Protein AF-A0A357IE12-F1 (afdb_monomer_lite)

Structure (mmCIF, N/CA/C/O backbone):
data_AF-A0A357IE12-F1
#
_entry.id   AF-A0A357IE12-F1
#
loop_
_atom_site.group_PDB
_atom_site.id
_atom_site.type_symbol
_atom_site.label_atom_id
_atom_site.label_alt_id
_atom_site.label_comp_id
_atom_site.label_asym_id
_atom_site.label_entity_id
_atom_site.label_seq_id
_atom_site.pdbx_PDB_ins_code
_atom_site.Cartn_x
_atom_site.Cartn_y
_atom_site.Cartn_z
_atom_site.occupancy
_atom_site.B_iso_or_equiv
_atom_site.auth_seq_id
_atom_site.auth_comp_id
_atom_site.auth_asym_id
_atom_site.auth_atom_id
_atom_site.pdbx_PDB_model_num
ATOM 1 N N . MET A 1 1 ? -14.112 -7.631 -5.259 1.00 63.22 1 MET A N 1
ATOM 2 C CA . MET A 1 1 ? -12.804 -8.270 -5.012 1.00 63.22 1 MET A CA 1
ATOM 3 C C . MET A 1 1 ? -12.162 -7.806 -3.709 1.00 63.22 1 MET A C 1
ATOM 5 O O . MET A 1 1 ? -11.964 -8.661 -2.871 1.00 63.22 1 MET A O 1
ATOM 9 N N . LEU A 1 2 ? -11.923 -6.504 -3.462 1.00 77.06 2 LEU A N 1
ATOM 10 C CA . LEU A 1 2 ? -11.466 -6.030 -2.131 1.00 77.06 2 LEU A CA 1
ATOM 11 C C . LEU A 1 2 ? -12.580 -5.855 -1.082 1.00 77.06 2 LEU A C 1
ATOM 13 O O . LEU A 1 2 ? -12.269 -5.766 0.093 1.00 77.06 2 LEU A O 1
ATOM 17 N N . ILE A 1 3 ? -13.851 -5.813 -1.494 1.00 80.69 3 ILE A N 1
ATOM 18 C CA . ILE A 1 3 ? -15.018 -5.586 -0.611 1.00 80.69 3 ILE A CA 1
ATOM 19 C C . ILE A 1 3 ? -15.852 -6.850 -0.345 1.00 80.69 3 ILE A C 1
ATOM 21 O O . ILE A 1 3 ? -16.895 -6.782 0.292 1.00 80.69 3 ILE A O 1
ATOM 25 N N . ASP A 1 4 ? -15.427 -7.998 -0.873 1.00 88.38 4 ASP A N 1
ATOM 26 C CA . ASP A 1 4 ? -16.117 -9.280 -0.693 1.00 88.38 4 ASP A CA 1
ATOM 27 C C . ASP A 1 4 ? -15.800 -9.857 0.694 1.00 88.38 4 ASP A C 1
ATOM 29 O O . ASP A 1 4 ? -14.699 -10.351 0.911 1.00 88.38 4 ASP A O 1
ATOM 33 N N . ARG A 1 5 ? -16.677 -9.675 1.680 1.00 89.50 5 ARG A N 1
ATOM 34 C CA . ARG A 1 5 ? -16.366 -9.977 3.092 1.00 89.50 5 ARG A CA 1
ATOM 35 C C . ARG A 1 5 ? -16.441 -11.460 3.448 1.00 89.50 5 ARG A C 1
ATOM 37 O O . ARG A 1 5 ? -16.054 -11.815 4.558 1.00 89.50 5 ARG A O 1
ATOM 44 N N . ASP A 1 6 ? -16.849 -12.309 2.509 1.00 90.81 6 ASP A N 1
ATOM 45 C CA . ASP A 1 6 ? -16.828 -13.764 2.685 1.00 90.81 6 ASP A CA 1
ATOM 46 C C . ASP A 1 6 ? -15.394 -14.322 2.615 1.00 90.81 6 ASP A C 1
ATOM 48 O O . ASP A 1 6 ? -15.121 -15.447 3.035 1.00 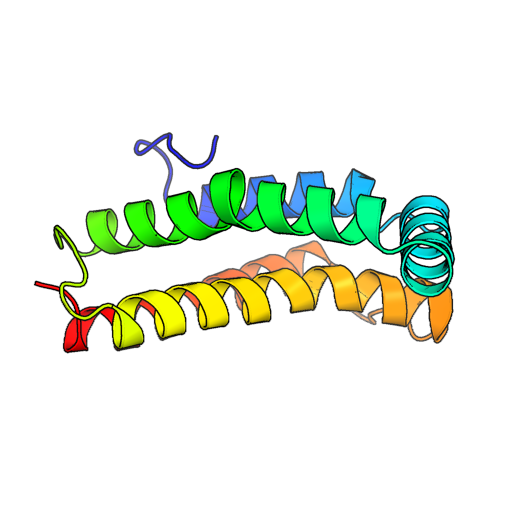90.81 6 ASP A O 1
ATOM 52 N N . VAL A 1 7 ? -14.451 -13.508 2.130 1.00 91.81 7 VAL A N 1
ATOM 53 C CA . VAL A 1 7 ? -13.022 -13.810 2.051 1.00 91.81 7 VAL A CA 1
ATOM 54 C C . VAL A 1 7 ? -12.245 -12.847 2.951 1.00 91.81 7 VAL A C 1
ATOM 56 O O . VAL A 1 7 ? -12.492 -11.640 2.958 1.00 91.81 7 VAL A O 1
ATOM 59 N N . SER A 1 8 ? -11.258 -13.361 3.692 1.00 92.88 8 SER A N 1
ATOM 60 C CA . SER A 1 8 ? -10.425 -12.529 4.574 1.00 92.88 8 SER A CA 1
ATOM 61 C C . SER A 1 8 ? -9.740 -11.393 3.809 1.00 92.88 8 SER A C 1
ATOM 63 O O . SER A 1 8 ? -9.371 -11.545 2.637 1.00 92.88 8 SER A O 1
ATOM 65 N N . LEU A 1 9 ? -9.522 -10.239 4.455 1.00 94.31 9 LEU A N 1
ATOM 66 C CA . LEU A 1 9 ? -8.830 -9.124 3.801 1.00 94.31 9 LEU A CA 1
ATOM 67 C C . LEU A 1 9 ? -7.437 -9.526 3.301 1.00 94.31 9 LEU A C 1
ATOM 69 O O . LEU A 1 9 ? -7.040 -9.122 2.209 1.00 94.31 9 LEU A O 1
ATOM 73 N N . GLN 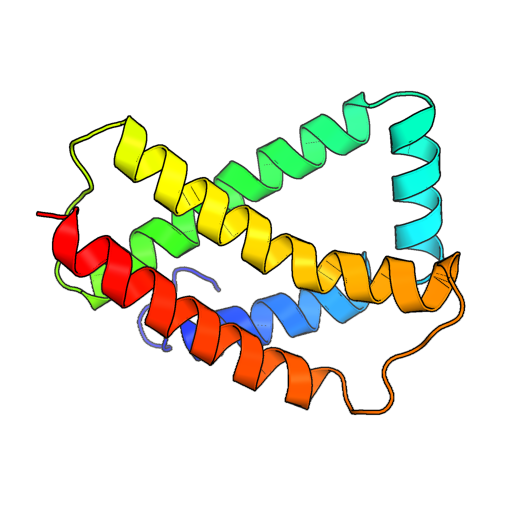A 1 10 ? -6.727 -10.376 4.047 1.00 94.62 10 GLN A N 1
ATOM 74 C CA . GLN A 1 10 ? -5.434 -10.906 3.619 1.00 94.62 10 GLN A CA 1
ATOM 75 C C . GLN A 1 10 ? -5.521 -11.640 2.273 1.00 94.62 10 GLN A C 1
ATOM 77 O O . GLN A 1 10 ? -4.779 -11.297 1.356 1.00 94.62 10 GLN A O 1
ATOM 82 N N . ALA A 1 11 ? -6.431 -12.605 2.120 1.00 94.12 11 ALA A N 1
ATOM 83 C CA . ALA A 1 11 ? -6.544 -13.377 0.880 1.00 94.12 11 ALA A CA 1
ATOM 84 C C . ALA A 1 11 ? -6.988 -12.503 -0.309 1.00 94.12 11 ALA A C 1
ATOM 86 O O . ALA A 1 11 ? -6.501 -12.658 -1.435 1.00 94.12 11 ALA A O 1
ATOM 87 N N . ARG A 1 12 ? -7.854 -11.512 -0.058 1.00 95.50 12 ARG A N 1
ATOM 88 C CA . ARG A 1 12 ? -8.238 -10.512 -1.068 1.00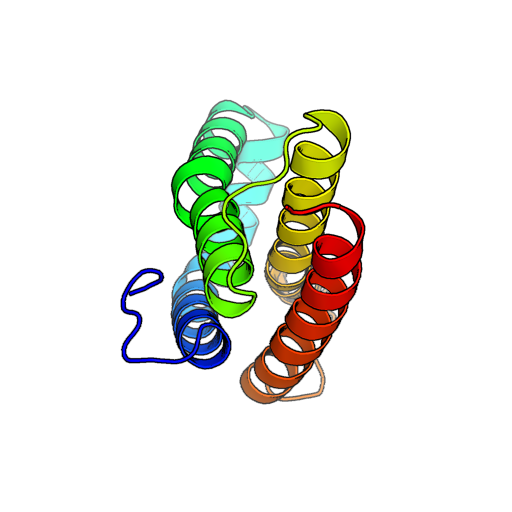 95.50 12 ARG A CA 1
ATOM 89 C C . ARG A 1 12 ? -7.047 -9.668 -1.520 1.00 95.50 12 ARG A C 1
ATOM 91 O O . ARG A 1 12 ? -6.891 -9.428 -2.717 1.00 95.50 12 ARG A O 1
ATOM 98 N N . LEU A 1 13 ? -6.195 -9.246 -0.585 1.00 95.88 13 LEU A N 1
ATOM 99 C CA . LEU A 1 13 ? -4.969 -8.507 -0.886 1.00 95.88 13 LEU A CA 1
ATOM 100 C C . LEU A 1 13 ? -3.942 -9.358 -1.627 1.00 95.88 13 LEU A C 1
ATOM 102 O O . LEU A 1 13 ? -3.336 -8.863 -2.571 1.00 95.88 13 LEU A O 1
ATOM 106 N N . GLU A 1 14 ? -3.765 -10.623 -1.247 1.00 94.56 14 GLU A N 1
ATOM 107 C CA . GLU A 1 14 ? -2.880 -11.555 -1.956 1.00 94.56 14 GLU A CA 1
ATOM 108 C C . GLU A 1 14 ? -3.298 -11.690 -3.423 1.00 94.56 14 GLU A C 1
ATOM 110 O O . GLU A 1 14 ? -2.458 -11.578 -4.316 1.00 94.56 14 GLU A O 1
ATOM 115 N N . THR A 1 15 ? -4.602 -11.822 -3.679 1.00 93.62 15 THR A N 1
ATOM 116 C CA . THR A 1 15 ? -5.121 -11.903 -5.050 1.00 93.62 15 THR A CA 1
ATOM 117 C C . THR A 1 15 ? -4.930 -10.587 -5.805 1.00 93.62 15 THR A C 1
ATOM 119 O O . THR A 1 15 ? -4.392 -10.580 -6.910 1.00 93.62 15 THR A O 1
ATOM 122 N N . TYR A 1 16 ? -5.273 -9.453 -5.182 1.00 94.38 16 TYR A N 1
ATOM 123 C CA . TYR A 1 16 ? -5.040 -8.131 -5.768 1.00 94.38 16 TYR A CA 1
ATOM 124 C C . TYR A 1 16 ? -3.565 -7.909 -6.136 1.00 94.38 16 TYR A C 1
ATOM 126 O O . TYR A 1 16 ? -3.270 -7.420 -7.226 1.00 94.38 16 TYR A O 1
ATOM 134 N N . PHE A 1 17 ? -2.625 -8.266 -5.257 1.00 94.88 17 PHE A N 1
ATOM 135 C CA . PHE A 1 17 ? -1.202 -8.067 -5.523 1.00 94.88 17 PHE A CA 1
ATOM 136 C C . PHE A 1 17 ? -0.633 -9.055 -6.544 1.00 94.88 17 PHE A C 1
ATOM 138 O O . PHE A 1 17 ? 0.304 -8.690 -7.257 1.00 94.88 17 PHE A O 1
ATOM 145 N N . ALA A 1 18 ? -1.199 -10.258 -6.665 1.00 92.88 18 ALA A N 1
ATOM 146 C CA . ALA A 1 18 ? -0.868 -11.174 -7.752 1.00 92.88 18 ALA A CA 1
ATOM 147 C C . ALA A 1 18 ? -1.241 -10.567 -9.116 1.00 92.88 18 ALA A C 1
ATOM 149 O O . ALA A 1 18 ? -0.393 -10.491 -10.009 1.00 92.88 18 ALA A O 1
ATOM 150 N N . ASP A 1 19 ?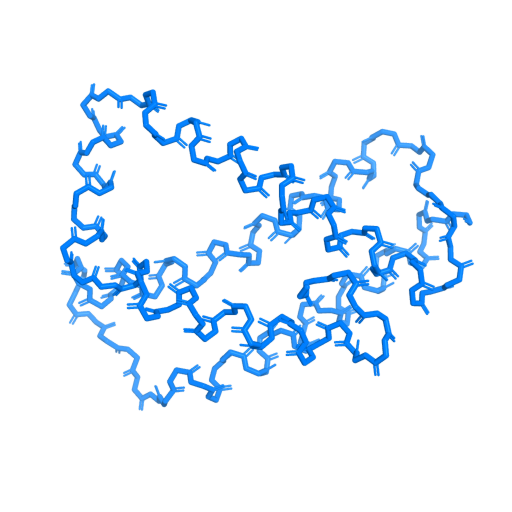 -2.460 -10.036 -9.249 1.00 93.12 19 ASP A N 1
ATOM 151 C CA . ASP A 1 19 ? -2.914 -9.352 -10.467 1.00 93.12 19 ASP A CA 1
ATOM 152 C C . ASP A 1 19 ? -2.090 -8.089 -10.745 1.00 93.12 19 ASP A C 1
ATOM 154 O O . ASP A 1 19 ? -1.611 -7.865 -11.861 1.00 93.12 19 ASP A O 1
ATOM 158 N N . TYR A 1 20 ? -1.850 -7.289 -9.703 1.00 93.06 20 TYR A N 1
ATOM 159 C CA . TYR A 1 20 ? -1.004 -6.101 -9.767 1.00 93.06 20 TYR A CA 1
ATOM 160 C C . TYR A 1 20 ? 0.398 -6.436 -10.280 1.00 93.06 20 TYR A C 1
ATOM 162 O O . TYR A 1 20 ? 0.924 -5.730 -11.138 1.00 93.06 20 TYR A O 1
ATOM 170 N N . ALA A 1 21 ? 1.012 -7.516 -9.795 1.00 91.50 21 ALA A N 1
ATOM 171 C CA . ALA A 1 21 ? 2.342 -7.918 -10.230 1.00 91.50 21 ALA A CA 1
ATOM 172 C C . ALA A 1 21 ? 2.392 -8.346 -11.695 1.00 91.50 21 ALA A C 1
ATOM 174 O O . ALA A 1 21 ? 3.340 -7.993 -12.396 1.00 91.50 21 ALA A O 1
ATOM 175 N N . ASN A 1 22 ? 1.359 -9.041 -12.170 1.00 90.25 22 ASN A N 1
ATOM 176 C CA . ASN A 1 22 ? 1.281 -9.482 -13.558 1.00 90.25 22 ASN A CA 1
ATOM 177 C C . ASN A 1 22 ? 1.169 -8.319 -14.551 1.00 90.25 22 ASN A C 1
ATOM 179 O O . ASN A 1 22 ? 1.613 -8.464 -15.688 1.00 90.25 22 ASN A O 1
ATOM 183 N N . VAL A 1 23 ? 0.639 -7.168 -14.132 1.00 89.81 23 VAL A N 1
ATOM 184 C CA . VAL A 1 23 ? 0.468 -5.991 -14.999 1.00 89.81 23 VAL A CA 1
ATOM 185 C C . VAL A 1 23 ? 1.534 -4.926 -14.738 1.00 89.81 23 VAL A C 1
ATOM 187 O O . VAL A 1 23 ? 2.260 -4.524 -15.644 1.00 89.81 23 VAL A O 1
ATOM 190 N N . VAL A 1 24 ? 1.637 -4.460 -13.494 1.00 89.31 24 VAL A N 1
ATOM 191 C CA . VAL A 1 24 ? 2.378 -3.244 -13.130 1.00 89.31 24 VAL A CA 1
ATOM 192 C C . VAL A 1 24 ? 3.867 -3.507 -12.944 1.00 89.31 24 VAL A C 1
ATOM 194 O O . VAL A 1 24 ? 4.685 -2.636 -13.230 1.00 89.31 24 VAL A O 1
ATOM 197 N N . LEU A 1 25 ? 4.252 -4.708 -12.504 1.00 91.25 25 LEU A N 1
ATOM 198 C CA . LEU A 1 25 ? 5.668 -5.047 -12.310 1.00 91.25 25 LEU A CA 1
ATOM 199 C C . LEU A 1 25 ? 6.351 -5.529 -13.594 1.00 91.25 25 LEU A C 1
ATOM 201 O O . LEU A 1 25 ? 7.503 -5.966 -13.549 1.00 91.25 25 LEU A O 1
ATOM 205 N N . GLN A 1 26 ? 5.684 -5.411 -14.743 1.00 93.00 26 GLN A N 1
ATOM 206 C CA . GLN A 1 26 ? 6.285 -5.680 -16.043 1.00 93.00 26 GLN A CA 1
ATOM 207 C C . GLN A 1 26 ? 7.294 -4.593 -16.420 1.00 93.00 26 GLN A C 1
ATOM 209 O O . GLN A 1 26 ? 7.106 -3.408 -16.137 1.00 93.00 26 GLN A O 1
ATOM 214 N N . LYS A 1 27 ? 8.374 -5.003 -17.093 1.00 91.94 27 LYS A N 1
ATOM 215 C CA . LYS A 1 27 ? 9.495 -4.126 -17.465 1.00 91.94 27 LYS A CA 1
ATOM 216 C C . LYS A 1 27 ? 9.034 -2.860 -18.190 1.00 91.94 27 LYS A C 1
ATOM 218 O O . LYS A 1 27 ? 9.492 -1.768 -17.852 1.00 91.94 27 LYS A O 1
ATOM 223 N N . ASP A 1 28 ? 8.158 -3.015 -19.178 1.00 91.44 28 ASP A N 1
ATOM 224 C CA . ASP A 1 28 ? 7.703 -1.901 -20.012 1.00 91.44 28 ASP A CA 1
ATOM 225 C C . ASP A 1 28 ? 6.806 -0.955 -19.219 1.00 91.44 28 ASP A C 1
ATOM 227 O O . ASP A 1 28 ? 6.993 0.257 -19.289 1.00 91.44 28 ASP A O 1
ATOM 231 N N . TRP A 1 29 ? 5.928 -1.501 -18.372 1.00 92.19 29 TRP A N 1
ATOM 232 C CA . TRP A 1 29 ? 5.062 -0.710 -17.501 1.00 92.19 29 TRP A CA 1
ATOM 233 C C . TRP A 1 29 ? 5.883 0.163 -16.542 1.00 92.19 29 TRP A C 1
ATOM 235 O O . TRP A 1 29 ? 5.696 1.378 -16.504 1.00 92.19 29 TRP A O 1
ATOM 245 N N . ILE A 1 30 ? 6.861 -0.426 -15.838 1.00 93.00 30 ILE A N 1
ATOM 246 C CA . ILE A 1 30 ? 7.757 0.306 -14.925 1.00 93.00 30 ILE A CA 1
ATOM 247 C C . ILE A 1 30 ? 8.509 1.422 -15.654 1.00 93.00 30 ILE A C 1
ATOM 249 O O . ILE A 1 30 ? 8.592 2.543 -15.154 1.00 93.00 30 ILE A O 1
ATOM 253 N N . ARG A 1 31 ? 9.069 1.136 -16.835 1.00 90.62 31 ARG A N 1
ATOM 254 C CA . ARG A 1 31 ? 9.852 2.123 -17.593 1.00 90.62 31 ARG A CA 1
ATOM 255 C C . ARG A 1 31 ? 8.988 3.269 -18.101 1.00 90.62 31 ARG A C 1
ATOM 257 O O . ARG A 1 31 ? 9.393 4.414 -17.939 1.00 90.62 31 ARG A O 1
ATOM 264 N N . ILE A 1 32 ? 7.828 2.967 -18.686 1.00 88.31 32 ILE A N 1
ATOM 265 C CA . ILE A 1 32 ? 6.893 3.983 -19.181 1.00 88.31 32 ILE A CA 1
ATOM 266 C C . ILE A 1 32 ? 6.443 4.866 -18.022 1.00 88.31 32 ILE A C 1
ATOM 268 O O . ILE A 1 32 ? 6.564 6.081 -18.111 1.00 88.31 32 ILE A O 1
ATOM 272 N N . PHE A 1 33 ? 6.014 4.268 -16.908 1.00 88.06 33 PHE A N 1
ATOM 273 C CA . PHE A 1 33 ? 5.552 5.028 -15.751 1.00 88.06 33 PHE A CA 1
ATOM 274 C C . PHE A 1 33 ? 6.628 5.971 -15.202 1.00 88.06 33 PHE A C 1
ATOM 276 O O . PHE A 1 33 ? 6.343 7.140 -14.962 1.00 88.06 33 PHE A O 1
ATOM 283 N N . LEU A 1 34 ? 7.864 5.486 -15.030 1.00 90.19 34 LEU A N 1
ATOM 284 C CA . LEU A 1 34 ? 8.965 6.313 -14.533 1.00 90.19 34 LEU A CA 1
ATOM 285 C C . LEU A 1 34 ? 9.315 7.445 -15.502 1.00 90.19 34 LEU A C 1
ATOM 287 O O . LEU A 1 34 ? 9.463 8.579 -15.064 1.00 90.19 34 LEU A O 1
ATOM 291 N N . LEU A 1 35 ? 9.423 7.159 -16.803 1.00 87.75 35 LEU A N 1
ATOM 292 C CA . LEU A 1 35 ? 9.723 8.181 -17.810 1.00 87.75 35 LEU A CA 1
ATOM 293 C C . LEU A 1 35 ? 8.629 9.251 -17.861 1.00 87.75 35 LEU A C 1
ATOM 295 O O . LEU A 1 35 ? 8.944 10.434 -17.813 1.00 87.75 35 LEU A O 1
ATOM 299 N N . SER A 1 36 ? 7.356 8.845 -17.876 1.00 85.94 36 SER A N 1
ATOM 300 C CA . SER A 1 36 ? 6.232 9.783 -17.840 1.00 85.94 36 SER A CA 1
ATOM 301 C C . SER A 1 36 ? 6.226 10.618 -16.562 1.00 85.94 36 SER A C 1
ATOM 303 O O . SER A 1 36 ? 5.986 11.815 -16.632 1.00 85.94 36 SER A O 1
ATOM 305 N N . ALA A 1 37 ? 6.534 10.025 -15.405 1.00 85.31 37 ALA A N 1
ATOM 306 C CA . ALA A 1 37 ? 6.556 10.746 -14.135 1.00 85.31 37 ALA A CA 1
ATOM 307 C C . ALA A 1 37 ? 7.637 11.841 -14.062 1.00 85.31 37 ALA A C 1
ATOM 309 O O . ALA A 1 37 ? 7.456 12.800 -13.314 1.00 85.31 37 ALA A O 1
ATOM 310 N N . PHE A 1 38 ? 8.741 11.708 -14.808 1.00 86.25 38 PHE A N 1
ATOM 311 C CA . PHE A 1 38 ? 9.783 12.737 -14.884 1.00 86.25 38 PHE A CA 1
ATOM 312 C C . PHE A 1 38 ? 9.469 13.862 -15.882 1.00 86.25 38 PHE A C 1
ATOM 314 O O . PHE A 1 38 ? 10.015 14.949 -15.722 1.00 86.25 38 PHE A O 1
ATOM 321 N N . ASP A 1 39 ? 8.624 13.607 -16.885 1.00 82.88 39 ASP A N 1
ATOM 322 C CA . ASP A 1 39 ? 8.340 14.544 -17.982 1.00 82.88 39 ASP A CA 1
ATOM 323 C C . ASP A 1 39 ? 7.045 15.344 -17.741 1.00 82.88 39 ASP A C 1
ATOM 325 O O . ASP A 1 39 ? 7.074 16.568 -17.624 1.00 82.88 39 ASP A O 1
ATOM 329 N N . ASP A 1 40 ? 5.914 14.650 -17.560 1.00 80.75 40 ASP A N 1
ATOM 330 C CA . ASP A 1 40 ? 4.620 15.236 -17.192 1.00 80.75 40 ASP A CA 1
ATOM 331 C C . ASP A 1 40 ? 3.938 14.374 -16.108 1.00 80.75 40 ASP A C 1
ATOM 333 O O . ASP A 1 40 ? 3.446 13.266 -16.379 1.00 80.75 40 ASP A O 1
ATOM 337 N N . PRO A 1 41 ? 3.845 14.870 -14.859 1.00 82.62 41 PRO A N 1
ATOM 338 C CA . PRO A 1 41 ? 3.340 14.087 -13.744 1.00 82.62 41 PRO A CA 1
ATOM 339 C C . PRO A 1 41 ? 1.828 13.836 -13.802 1.00 82.62 41 PRO A C 1
ATOM 341 O O . PRO A 1 41 ? 1.330 13.099 -12.951 1.00 82.62 41 PRO A O 1
ATOM 344 N N . VAL A 1 42 ? 1.072 14.388 -14.763 1.00 88.06 42 VAL A N 1
ATOM 345 C CA . VAL A 1 42 ? -0.394 14.223 -14.842 1.00 88.06 42 VAL A CA 1
ATOM 346 C C . VAL A 1 42 ? -0.810 12.748 -14.831 1.00 88.06 42 VAL A C 1
ATOM 348 O O . VAL A 1 42 ? -1.772 12.380 -14.149 1.00 88.06 42 VAL A O 1
ATOM 351 N N . ILE A 1 43 ? -0.084 11.873 -15.535 1.00 84.12 43 ILE A N 1
ATOM 352 C CA . ILE A 1 43 ? -0.375 10.429 -15.544 1.00 84.12 43 ILE A CA 1
ATOM 353 C C . ILE A 1 43 ? -0.147 9.826 -14.153 1.00 84.12 43 ILE A C 1
ATOM 355 O O . ILE A 1 43 ? -1.016 9.116 -13.637 1.00 84.12 43 ILE A O 1
ATOM 359 N N . ALA A 1 44 ? 0.988 10.141 -13.524 1.00 85.50 44 ALA A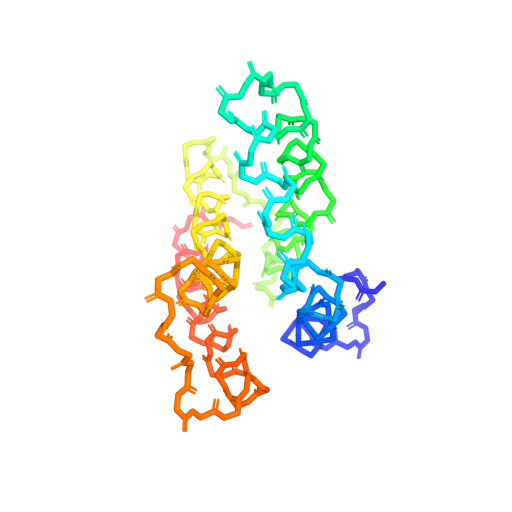 N 1
ATOM 360 C CA . ALA A 1 44 ? 1.327 9.652 -12.193 1.00 85.50 44 ALA A CA 1
ATOM 361 C C . ALA A 1 44 ? 0.322 10.147 -11.136 1.00 85.50 44 ALA A C 1
ATOM 363 O O . ALA A 1 44 ? -0.145 9.349 -10.328 1.00 85.50 44 ALA A O 1
ATOM 364 N N . GLN A 1 45 ? -0.087 11.417 -11.193 1.00 89.88 45 GLN A N 1
ATOM 365 C CA . GLN A 1 45 ? -1.082 12.020 -10.296 1.00 89.88 45 GLN A CA 1
ATOM 366 C C . GLN A 1 45 ? -2.471 11.388 -10.442 1.00 89.88 45 GLN A C 1
ATOM 368 O O . GLN A 1 45 ? -3.137 11.086 -9.447 1.00 89.88 45 GLN A O 1
ATOM 373 N N . ARG A 1 46 ? -2.927 11.160 -11.681 1.00 90.38 46 ARG A N 1
ATOM 374 C CA . ARG A 1 46 ? -4.205 10.474 -11.943 1.00 90.38 46 ARG A CA 1
ATOM 375 C C . ARG A 1 46 ? -4.180 9.050 -11.402 1.00 90.38 46 ARG A C 1
ATOM 377 O O . ARG A 1 46 ? -5.142 8.614 -10.769 1.00 90.38 46 ARG A O 1
ATOM 384 N N . TYR A 1 47 ? -3.079 8.340 -11.629 1.00 88.62 47 TYR A N 1
ATOM 385 C CA . TYR A 1 47 ? -2.901 6.979 -11.147 1.00 88.62 47 TYR A CA 1
ATOM 386 C C . TYR A 1 47 ? -2.893 6.903 -9.615 1.00 88.62 47 TYR A C 1
ATOM 388 O O . TYR A 1 47 ? -3.619 6.091 -9.044 1.00 88.62 47 TYR A O 1
ATOM 396 N N . THR A 1 48 ? -2.150 7.773 -8.931 1.00 91.44 48 THR A N 1
ATOM 397 C CA . THR A 1 48 ? -2.090 7.769 -7.463 1.00 91.44 48 THR A CA 1
ATOM 398 C C . THR A 1 48 ? -3.402 8.203 -6.815 1.00 91.44 48 THR A C 1
ATOM 400 O O . THR A 1 48 ? -3.823 7.609 -5.824 1.00 91.44 48 THR A O 1
ATOM 403 N N . THR A 1 49 ? -4.111 9.162 -7.413 1.00 94.88 49 THR A N 1
ATOM 404 C CA . THR A 1 49 ? -5.461 9.550 -6.975 1.00 94.88 49 THR A CA 1
ATOM 405 C C . THR A 1 49 ? -6.441 8.382 -7.113 1.00 94.88 49 THR A C 1
ATOM 407 O O . THR A 1 49 ? -7.254 8.127 -6.222 1.00 94.88 49 THR A O 1
ATOM 410 N N . MET A 1 50 ? -6.344 7.626 -8.212 1.00 95.19 50 MET A N 1
ATOM 411 C CA . MET A 1 50 ? -7.125 6.406 -8.409 1.00 95.19 50 MET A CA 1
ATOM 412 C C . MET A 1 50 ? -6.786 5.349 -7.353 1.00 95.19 50 MET A C 1
ATOM 414 O O . MET A 1 50 ? -7.712 4.799 -6.756 1.00 95.19 50 MET A O 1
ATOM 418 N N . LEU A 1 51 ? -5.498 5.107 -7.074 1.00 95.06 51 LEU A N 1
ATOM 419 C CA . LEU A 1 51 ? -5.065 4.169 -6.032 1.00 95.06 51 LEU A CA 1
ATOM 420 C C . LEU A 1 51 ? -5.631 4.546 -4.664 1.00 95.06 51 LEU A C 1
ATOM 422 O O . LEU A 1 51 ? -6.210 3.693 -3.991 1.00 95.06 51 LEU A O 1
ATOM 426 N N . ARG A 1 52 ? -5.538 5.821 -4.276 1.00 96.75 52 ARG A N 1
ATOM 427 C CA . ARG A 1 52 ? -6.074 6.295 -2.996 1.00 96.75 52 ARG A CA 1
ATOM 428 C C . ARG A 1 52 ? -7.553 5.955 -2.848 1.00 96.75 52 ARG A C 1
ATOM 430 O O . ARG A 1 52 ? -7.932 5.287 -1.890 1.00 96.75 52 ARG A O 1
ATOM 437 N N . ARG A 1 53 ? -8.363 6.329 -3.839 1.00 96.56 53 ARG A N 1
ATOM 438 C CA . ARG A 1 53 ? -9.818 6.137 -3.809 1.00 96.56 53 ARG A CA 1
ATOM 439 C C . ARG A 1 53 ? -10.247 4.675 -3.938 1.00 96.56 53 ARG A C 1
ATOM 441 O O . ARG A 1 53 ? -11.215 4.254 -3.318 1.00 96.56 53 ARG A O 1
ATOM 448 N N . ARG A 1 54 ? -9.602 3.906 -4.819 1.00 94.88 54 ARG A N 1
ATOM 449 C CA . ARG A 1 54 ? -10.067 2.556 -5.189 1.00 94.88 54 ARG A CA 1
ATOM 450 C C . ARG A 1 54 ? -9.392 1.435 -4.420 1.00 94.88 54 ARG A C 1
ATOM 452 O O . ARG A 1 54 ? -9.929 0.333 -4.413 1.00 94.88 54 ARG A O 1
ATOM 459 N N . ILE A 1 55 ? -8.239 1.699 -3.813 1.00 95.75 55 ILE A N 1
ATOM 460 C CA . ILE A 1 55 ? -7.437 0.693 -3.118 1.00 95.75 55 ILE A CA 1
ATOM 461 C C . ILE A 1 55 ? -7.228 1.101 -1.662 1.00 95.75 55 ILE A C 1
ATOM 463 O O . ILE A 1 55 ? -7.611 0.349 -0.773 1.00 95.75 55 ILE A O 1
ATOM 467 N N . PHE A 1 56 ? -6.674 2.286 -1.390 1.00 97.56 56 PHE A N 1
ATOM 468 C CA . PHE A 1 56 ? -6.240 2.616 -0.026 1.00 97.56 56 PHE A CA 1
ATOM 469 C C . PHE A 1 56 ? -7.414 2.861 0.921 1.00 97.56 56 PHE A C 1
ATOM 471 O O . PHE A 1 56 ? -7.470 2.275 1.998 1.00 97.56 56 PHE A O 1
ATOM 478 N N . GLU A 1 57 ? -8.392 3.662 0.505 1.00 96.88 57 GLU A N 1
ATOM 479 C CA . GLU A 1 57 ? -9.606 3.889 1.291 1.00 96.88 57 GLU A CA 1
ATOM 480 C C . GLU A 1 57 ? -10.399 2.592 1.545 1.00 96.88 57 GLU A C 1
ATOM 482 O O . GLU A 1 57 ? -10.755 2.353 2.700 1.00 96.88 57 GLU A O 1
ATOM 487 N N . PRO A 1 58 ? -10.611 1.703 0.551 1.00 96.50 58 PRO A N 1
ATOM 488 C CA . PRO A 1 58 ? -11.209 0.391 0.798 1.00 96.50 58 PRO A CA 1
ATOM 489 C C . PRO A 1 58 ? -10.422 -0.498 1.760 1.00 96.50 58 PRO A C 1
ATOM 491 O O . PRO A 1 58 ? -11.031 -1.109 2.629 1.00 96.50 58 PRO A O 1
ATOM 494 N N . ILE A 1 59 ? -9.088 -0.560 1.660 1.00 97.19 59 ILE A N 1
ATOM 495 C CA . ILE A 1 59 ? -8.268 -1.347 2.601 1.00 97.19 59 ILE A CA 1
ATOM 496 C C . ILE A 1 59 ? -8.475 -0.854 4.032 1.00 97.19 59 ILE A C 1
ATOM 498 O O . ILE A 1 59 ? -8.669 -1.662 4.938 1.00 97.19 59 ILE A O 1
ATOM 502 N N . LEU A 1 60 ? -8.463 0.467 4.232 1.00 97.81 60 LEU A N 1
ATOM 503 C CA . LEU A 1 60 ? -8.706 1.055 5.543 1.00 97.81 60 LEU A CA 1
ATOM 504 C C . LEU A 1 60 ? -10.100 0.698 6.072 1.00 97.81 60 LEU A C 1
ATOM 506 O O . LEU A 1 60 ? -10.229 0.265 7.215 1.00 97.81 60 LEU A O 1
ATOM 510 N N . ALA A 1 61 ? -11.131 0.864 5.241 1.00 96.56 61 ALA A N 1
ATOM 511 C CA . ALA A 1 61 ? -12.512 0.576 5.612 1.00 96.56 61 ALA A CA 1
ATOM 512 C C . ALA A 1 61 ? -12.715 -0.901 5.987 1.00 96.56 61 ALA A C 1
ATOM 514 O O . ALA A 1 61 ? -13.373 -1.208 6.979 1.00 96.56 61 ALA A O 1
ATOM 515 N N . GLU A 1 62 ? -12.115 -1.820 5.232 1.00 96.50 62 GLU A N 1
ATOM 516 C CA . GLU A 1 62 ? -12.219 -3.253 5.505 1.00 96.50 62 GLU A CA 1
ATOM 517 C C . GLU A 1 62 ? -11.444 -3.659 6.763 1.00 96.50 62 GLU A C 1
ATOM 519 O O . GLU A 1 62 ? -11.929 -4.486 7.532 1.00 96.50 62 GLU A O 1
ATOM 524 N N . GLN A 1 63 ? -10.291 -3.041 7.034 1.00 96.06 63 GLN A N 1
ATOM 525 C CA . GLN A 1 63 ? -9.548 -3.298 8.268 1.00 96.06 63 GLN A CA 1
ATOM 526 C C . GLN A 1 63 ? -10.289 -2.777 9.509 1.00 96.06 63 GLN A C 1
ATOM 528 O O . GLN A 1 63 ? -10.296 -3.438 10.548 1.00 96.06 63 GLN A O 1
ATOM 533 N N . LEU A 1 64 ? -10.929 -1.606 9.412 1.00 96.75 64 LEU A N 1
ATOM 534 C CA . LEU A 1 64 ? -11.810 -1.093 10.465 1.00 96.75 64 LEU A CA 1
ATOM 535 C C . LEU A 1 64 ? -12.980 -2.053 10.708 1.00 96.75 64 LEU A C 1
ATOM 537 O O . LEU A 1 64 ? -13.256 -2.404 11.854 1.00 96.75 64 LEU A O 1
ATOM 541 N N . HIS A 1 65 ? -13.596 -2.551 9.635 1.00 94.81 65 HIS A N 1
ATOM 542 C CA . HIS A 1 65 ? -14.669 -3.535 9.728 1.00 94.81 65 HIS A CA 1
ATOM 543 C C . HIS A 1 65 ? -14.222 -4.841 10.409 1.00 94.81 65 HIS A C 1
ATOM 545 O O . HIS A 1 65 ? -14.923 -5.316 11.299 1.00 94.81 65 HIS A O 1
ATOM 551 N N . GLU A 1 66 ? -13.058 -5.407 10.059 1.00 92.88 66 GLU A N 1
ATOM 552 C CA . GLU A 1 66 ? -12.515 -6.603 10.737 1.00 92.88 66 GLU A CA 1
ATOM 553 C C . GLU A 1 66 ? -12.274 -6.379 12.240 1.00 92.88 66 GLU A C 1
ATOM 555 O O . GLU A 1 66 ? -12.355 -7.319 13.030 1.00 92.88 66 GLU A O 1
ATOM 560 N N . LEU A 1 67 ? -11.993 -5.139 12.644 1.00 94.00 67 LEU A N 1
ATOM 561 C CA . LEU A 1 67 ? -11.831 -4.745 14.043 1.00 94.00 67 LEU A CA 1
ATOM 562 C C . LEU A 1 67 ? -13.154 -4.431 14.760 1.00 94.00 67 LEU A C 1
ATOM 564 O O . LEU A 1 67 ? -13.132 -4.130 15.954 1.00 94.00 67 LEU A O 1
ATOM 568 N N . GLY A 1 68 ? -14.292 -4.456 14.058 1.00 95.06 68 GLY A N 1
ATOM 569 C CA . GLY A 1 68 ? -15.574 -3.996 14.598 1.00 95.06 68 GLY A CA 1
ATOM 570 C C . GLY A 1 68 ? -15.597 -2.493 14.896 1.00 95.06 68 GLY A C 1
ATOM 571 O O . GLY A 1 68 ? -16.340 -2.049 15.768 1.00 95.06 68 GLY A O 1
ATOM 572 N N . LYS A 1 69 ? -14.756 -1.715 14.207 1.00 95.19 69 LYS A N 1
ATOM 573 C CA . LYS A 1 69 ? -14.604 -0.266 14.363 1.00 95.19 69 LYS A CA 1
ATOM 574 C C . LYS A 1 69 ? -15.345 0.466 13.257 1.00 95.19 69 LYS A C 1
ATOM 576 O O . LYS A 1 69 ? -15.332 0.031 12.107 1.00 95.19 69 LYS A O 1
ATOM 581 N N . ALA A 1 70 ? -15.982 1.582 13.598 1.00 91.75 70 ALA A N 1
ATOM 582 C CA . ALA A 1 70 ? -16.772 2.338 12.630 1.00 91.75 70 ALA A CA 1
ATOM 583 C C . ALA A 1 70 ? -15.900 3.319 11.838 1.00 91.75 70 ALA A C 1
ATOM 585 O O . ALA A 1 70 ? -16.003 3.400 10.615 1.00 91.75 70 ALA A O 1
ATOM 586 N N . GLU A 1 71 ? -15.035 4.062 12.533 1.00 94.00 71 GLU A N 1
ATOM 587 C CA . GLU A 1 71 ? -14.262 5.147 11.931 1.00 94.00 71 GLU A CA 1
ATOM 588 C C . GLU A 1 71 ? -13.031 5.551 12.756 1.00 94.00 71 GLU A C 1
ATOM 590 O O . GLU A 1 71 ? -12.869 5.185 13.923 1.00 94.00 71 GLU A O 1
ATOM 595 N N . ILE A 1 72 ? -12.182 6.372 12.133 1.00 96.69 72 ILE A N 1
ATOM 596 C CA . ILE A 1 72 ? -11.145 7.165 12.796 1.00 96.69 72 ILE A CA 1
ATOM 597 C C . ILE A 1 72 ? -11.620 8.618 12.767 1.00 96.69 72 ILE A C 1
ATOM 599 O O . ILE A 1 72 ? -11.676 9.222 11.696 1.00 96.69 72 ILE A O 1
ATOM 603 N N . LYS A 1 73 ? -11.973 9.171 13.931 1.00 94.19 73 LYS A N 1
ATOM 604 C CA . LYS A 1 73 ? -12.546 10.526 14.033 1.00 94.19 73 LYS A CA 1
ATOM 605 C C . LYS A 1 73 ? -11.530 11.628 13.772 1.00 94.19 73 LYS A C 1
ATOM 607 O O . LYS A 1 73 ? -11.856 12.649 13.176 1.00 94.19 73 LYS A O 1
ATOM 612 N N . ASP A 1 74 ? -10.3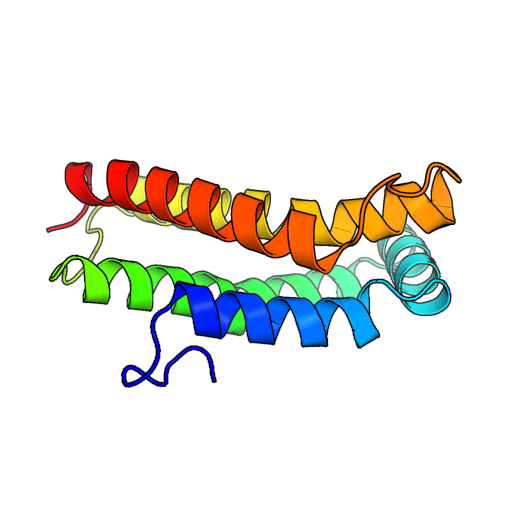06 11.430 14.250 1.00 97.44 74 ASP A N 1
ATOM 613 C CA . ASP A 1 74 ? -9.234 12.392 14.048 1.00 97.44 74 ASP A CA 1
ATOM 614 C C . ASP A 1 74 ? -8.699 12.307 12.611 1.00 97.44 74 ASP A C 1
ATOM 616 O O . ASP A 1 74 ? -8.251 11.251 12.152 1.00 97.44 74 ASP A O 1
ATOM 620 N N . ALA A 1 75 ? -8.739 13.435 11.900 1.00 96.94 75 ALA A N 1
ATOM 621 C CA . ALA A 1 75 ? -8.326 13.511 10.502 1.00 96.94 75 ALA A CA 1
ATOM 622 C C . ALA A 1 75 ? -6.833 13.193 10.318 1.00 96.94 75 ALA A C 1
ATOM 624 O O . ALA A 1 75 ? -6.460 12.580 9.318 1.00 96.94 75 ALA A O 1
ATOM 625 N N . THR A 1 76 ? -5.989 13.548 11.293 1.00 98.00 76 THR A N 1
ATOM 626 C CA . THR A 1 76 ? -4.544 13.286 11.237 1.00 98.00 76 THR A CA 1
ATOM 627 C C . THR A 1 76 ? -4.262 11.791 11.348 1.00 98.00 76 THR A C 1
ATOM 629 O O . THR A 1 76 ? -3.562 11.233 10.510 1.00 98.00 76 THR A O 1
ATOM 632 N N . ASN A 1 77 ? -4.868 11.106 12.317 1.00 98.31 77 ASN A N 1
ATOM 633 C CA . ASN A 1 77 ? -4.767 9.656 12.476 1.00 98.31 77 ASN A CA 1
ATOM 634 C C . ASN A 1 77 ? -5.313 8.911 11.257 1.00 98.31 77 ASN A C 1
ATOM 636 O O . ASN A 1 77 ? -4.755 7.893 10.841 1.00 98.31 77 ASN A O 1
ATOM 640 N N . ARG A 1 78 ? -6.390 9.430 10.658 1.00 98.06 78 ARG A N 1
ATOM 641 C CA . ARG A 1 78 ? -6.931 8.884 9.418 1.00 98.06 78 ARG A CA 1
ATOM 642 C C . ARG A 1 78 ? -5.938 9.014 8.260 1.00 98.06 78 ARG A C 1
ATOM 644 O O . ARG A 1 78 ? -5.817 8.070 7.478 1.00 98.06 78 ARG A O 1
ATOM 651 N N . GLU A 1 79 ? -5.247 10.144 8.144 1.00 98.31 79 GLU A N 1
ATOM 652 C CA . GLU A 1 79 ? -4.219 10.336 7.120 1.00 98.31 79 GLU A CA 1
ATOM 653 C C . GLU A 1 79 ? -3.000 9.446 7.374 1.00 98.31 79 GLU A C 1
ATOM 655 O O . GLU A 1 79 ? -2.536 8.781 6.455 1.00 98.31 79 GLU A O 1
ATOM 660 N N . ILE A 1 80 ? -2.551 9.323 8.628 1.00 98.50 80 ILE A N 1
ATOM 661 C CA . ILE A 1 80 ? -1.469 8.405 9.012 1.00 98.50 80 ILE A CA 1
ATOM 662 C C . ILE A 1 80 ? -1.803 6.969 8.586 1.00 98.50 80 ILE A C 1
ATOM 664 O O . ILE A 1 80 ? -0.959 6.295 7.999 1.00 98.50 80 ILE A O 1
ATOM 668 N N . ALA A 1 81 ? -3.037 6.504 8.810 1.00 98.38 81 ALA A N 1
ATOM 669 C CA . ALA A 1 81 ? -3.459 5.176 8.365 1.00 98.38 81 ALA A CA 1
ATOM 670 C C . ALA A 1 81 ? -3.366 5.010 6.835 1.00 98.38 81 ALA A C 1
ATOM 672 O O . ALA A 1 81 ? -2.926 3.965 6.350 1.00 98.38 81 ALA A O 1
ATOM 673 N N . LEU A 1 82 ? -3.760 6.033 6.068 1.00 98.31 82 LEU A N 1
ATOM 674 C CA . LEU A 1 82 ? -3.642 6.023 4.607 1.00 98.31 82 LEU A CA 1
ATOM 675 C C . LEU A 1 82 ? -2.183 6.041 4.144 1.00 98.31 82 LEU A C 1
ATOM 677 O O . LEU A 1 82 ? -1.845 5.301 3.223 1.00 98.31 82 LEU A O 1
ATOM 681 N N . GLU A 1 83 ? -1.316 6.808 4.799 1.00 98.31 83 GLU A N 1
ATOM 682 C CA . GLU A 1 83 ? 0.122 6.838 4.513 1.00 98.31 83 GLU A CA 1
ATOM 683 C C . GLU A 1 83 ? 0.800 5.500 4.842 1.00 98.31 83 GLU A C 1
ATOM 685 O O . GLU A 1 83 ? 1.652 5.027 4.088 1.00 98.31 83 GLU A O 1
ATOM 690 N N . MET A 1 84 ? 0.370 4.805 5.902 1.00 98.56 84 MET A N 1
ATOM 691 C CA . MET A 1 84 ? 0.815 3.432 6.174 1.00 98.56 84 MET A CA 1
ATOM 692 C C . MET A 1 84 ? 0.441 2.483 5.027 1.00 98.56 84 MET A C 1
ATOM 694 O O . MET A 1 84 ? 1.271 1.678 4.595 1.00 98.56 84 MET A O 1
ATOM 698 N N . ILE A 1 85 ? -0.789 2.585 4.507 1.00 98.38 85 ILE A N 1
ATOM 699 C CA . ILE A 1 85 ? -1.249 1.787 3.359 1.00 98.38 85 ILE A CA 1
ATOM 700 C C . ILE A 1 85 ? -0.454 2.147 2.097 1.00 98.38 85 ILE A C 1
ATOM 702 O O . ILE A 1 85 ? -0.030 1.251 1.362 1.00 98.38 85 ILE A O 1
ATOM 706 N N . TRP A 1 86 ? -0.215 3.437 1.858 1.00 98.19 86 TRP A N 1
ATOM 707 C CA . TRP A 1 86 ? 0.583 3.922 0.736 1.00 98.19 86 TRP A CA 1
ATOM 708 C C . TRP A 1 86 ? 2.004 3.360 0.781 1.00 98.19 86 TRP A C 1
ATOM 710 O O . TRP A 1 86 ? 2.491 2.799 -0.207 1.00 98.19 86 TRP A O 1
ATOM 720 N N . GLY A 1 87 ? 2.671 3.483 1.931 1.00 97.88 87 GLY A N 1
ATOM 721 C CA . GLY A 1 87 ? 4.023 2.980 2.145 1.00 97.88 87 GLY A CA 1
ATOM 722 C C . GLY A 1 87 ? 4.104 1.479 1.887 1.00 97.88 87 GLY A C 1
ATOM 723 O O . GLY A 1 87 ? 4.972 1.025 1.140 1.00 97.88 87 GLY A O 1
ATOM 724 N N . PHE A 1 88 ? 3.145 0.716 2.415 1.00 97.62 88 PHE A N 1
ATOM 725 C CA . PHE A 1 88 ? 3.020 -0.716 2.156 1.00 97.62 88 PHE A CA 1
ATOM 726 C C . PHE A 1 88 ? 2.834 -1.040 0.666 1.00 97.62 88 PHE A C 1
ATOM 728 O O . PHE A 1 88 ? 3.596 -1.844 0.124 1.00 97.62 88 PHE A O 1
ATOM 735 N N . HIS A 1 89 ? 1.876 -0.411 -0.021 1.00 96.62 89 HIS A N 1
ATOM 736 C CA . HIS A 1 89 ? 1.621 -0.655 -1.447 1.00 96.62 89 HIS A CA 1
ATOM 737 C C . HIS A 1 89 ? 2.862 -0.355 -2.300 1.00 96.62 89 HIS A C 1
ATOM 739 O O . HIS A 1 89 ? 3.258 -1.160 -3.150 1.00 96.62 89 HIS A O 1
ATOM 745 N N . SER A 1 90 ? 3.552 0.743 -1.984 1.00 95.25 90 SER A N 1
ATOM 746 C CA . SER A 1 90 ? 4.775 1.183 -2.665 1.00 95.25 90 SER A CA 1
ATOM 747 C C . SER A 1 90 ? 5.904 0.153 -2.599 1.00 95.25 90 SER A C 1
ATOM 749 O O . SER A 1 90 ? 6.722 0.065 -3.518 1.00 95.25 90 SER A O 1
ATOM 751 N N . THR A 1 91 ? 5.941 -0.685 -1.558 1.00 94.75 91 THR A N 1
ATOM 752 C CA . THR A 1 91 ? 6.961 -1.734 -1.447 1.00 94.75 91 THR A CA 1
ATOM 753 C C . THR A 1 91 ? 6.886 -2.772 -2.573 1.00 94.75 91 THR A C 1
ATOM 755 O O . THR A 1 91 ? 7.906 -3.401 -2.870 1.00 94.75 91 THR A O 1
ATOM 758 N N . PHE A 1 92 ? 5.717 -2.974 -3.198 1.00 94.38 92 PHE A N 1
ATOM 759 C CA . PHE A 1 92 ? 5.555 -3.871 -4.346 1.00 94.38 92 PHE A CA 1
ATOM 760 C C . PHE A 1 92 ? 6.029 -3.209 -5.629 1.00 94.38 92 PHE A C 1
ATOM 762 O O . PHE A 1 92 ? 6.815 -3.807 -6.358 1.00 94.38 92 PHE A O 1
ATOM 769 N N . PHE A 1 93 ? 5.644 -1.954 -5.868 1.00 93.75 93 PHE A N 1
ATOM 770 C CA . PHE A 1 93 ? 6.151 -1.182 -7.004 1.00 93.75 93 PHE A CA 1
ATOM 771 C C . PHE A 1 93 ? 7.687 -1.109 -7.002 1.00 93.75 93 PHE A C 1
ATOM 773 O O . PHE A 1 93 ? 8.336 -1.314 -8.031 1.00 93.75 93 PHE A O 1
ATOM 780 N N . TYR A 1 94 ? 8.287 -0.927 -5.820 1.00 94.25 94 TYR A N 1
ATOM 781 C CA . TYR A 1 94 ? 9.739 -0.903 -5.653 1.00 94.25 94 TYR A CA 1
ATOM 782 C C . TYR A 1 94 ? 10.431 -2.211 -6.074 1.00 94.25 94 TYR A C 1
ATOM 784 O O . TYR A 1 94 ? 11.575 -2.171 -6.526 1.00 94.25 94 TYR A O 1
ATOM 792 N N . ILE A 1 95 ? 9.756 -3.367 -6.009 1.00 94.56 95 ILE A N 1
ATOM 793 C CA . ILE A 1 95 ? 10.299 -4.628 -6.547 1.00 94.56 95 ILE A CA 1
ATOM 794 C C . ILE A 1 95 ? 10.555 -4.490 -8.051 1.00 94.56 95 ILE A C 1
ATOM 796 O O . ILE A 1 95 ? 11.628 -4.868 -8.522 1.00 94.56 95 ILE A O 1
ATOM 800 N N . GLY A 1 96 ? 9.613 -3.892 -8.786 1.00 94.31 96 GLY A N 1
ATOM 801 C CA . GLY A 1 96 ? 9.746 -3.629 -10.219 1.00 94.31 96 GLY A CA 1
ATOM 802 C C . GLY A 1 96 ? 10.907 -2.683 -10.530 1.00 94.31 96 GLY A C 1
ATOM 803 O O . GLY A 1 96 ? 11.709 -2.969 -11.419 1.00 94.31 96 GLY A O 1
ATOM 804 N N . ILE A 1 97 ? 11.066 -1.606 -9.753 1.00 94.81 97 ILE A N 1
ATOM 805 C CA . ILE A 1 97 ? 12.221 -0.698 -9.873 1.00 94.81 97 ILE A CA 1
ATOM 806 C C . ILE A 1 97 ? 13.525 -1.470 -9.656 1.00 94.81 97 ILE A C 1
ATOM 808 O O . ILE A 1 97 ? 14.423 -1.449 -10.501 1.00 94.81 97 ILE A O 1
ATOM 812 N N . ARG A 1 98 ? 13.627 -2.189 -8.537 1.00 95.06 98 ARG A N 1
ATOM 813 C CA . ARG A 1 98 ? 14.830 -2.932 -8.158 1.00 95.06 98 ARG A CA 1
ATOM 814 C C . ARG A 1 98 ? 15.215 -3.962 -9.227 1.00 95.06 98 ARG A C 1
ATOM 816 O O . ARG A 1 98 ? 16.384 -4.063 -9.594 1.00 95.06 98 ARG A O 1
ATOM 823 N N . GLN A 1 99 ? 14.235 -4.679 -9.772 1.00 94.94 99 GLN A N 1
ATOM 824 C CA . GLN A 1 99 ? 14.440 -5.681 -10.814 1.00 94.94 99 GLN A CA 1
ATOM 825 C C . GLN A 1 99 ? 14.830 -5.059 -12.160 1.00 94.94 99 GLN A C 1
ATOM 827 O O . GLN A 1 99 ? 15.808 -5.479 -12.781 1.00 94.94 99 GLN A O 1
ATOM 832 N N . TRP A 1 100 ? 14.088 -4.055 -12.630 1.00 95.50 100 TRP A N 1
ATOM 833 C CA . TRP A 1 100 ? 14.200 -3.591 -14.014 1.00 95.50 100 TRP A CA 1
ATOM 834 C C . TRP A 1 100 ? 15.102 -2.380 -14.207 1.00 95.50 100 TRP A C 1
ATOM 836 O O . TRP A 1 100 ? 15.720 -2.267 -15.272 1.00 95.50 100 TRP A O 1
ATOM 846 N N . VAL A 1 101 ? 15.205 -1.510 -13.204 1.00 93.69 101 VAL A N 1
ATOM 847 C CA . VAL A 1 101 ? 16.054 -0.312 -13.223 1.00 93.69 101 VAL A CA 1
ATOM 848 C C . VAL A 1 101 ? 17.413 -0.646 -12.626 1.00 93.69 101 VAL A C 1
ATOM 850 O O . VAL A 1 101 ? 18.417 -0.562 -13.325 1.00 93.69 101 VAL A O 1
ATOM 853 N N . PHE A 1 102 ? 17.442 -1.114 -11.376 1.00 95.38 102 PHE A N 1
ATOM 854 C CA . PHE A 1 102 ? 18.704 -1.366 -10.667 1.00 95.38 102 PHE A CA 1
ATOM 855 C C . PHE A 1 102 ? 19.365 -2.696 -11.034 1.00 95.38 102 PHE A C 1
ATOM 857 O O . PHE A 1 102 ? 20.513 -2.919 -10.669 1.00 95.38 102 PHE A O 1
ATOM 864 N N . LYS A 1 103 ? 18.666 -3.577 -11.760 1.00 96.00 103 LYS A N 1
ATOM 865 C CA . LYS A 1 103 ? 19.158 -4.912 -12.150 1.00 96.00 103 LYS A CA 1
ATOM 866 C C . LYS A 1 103 ? 19.496 -5.812 -10.959 1.00 96.00 103 LYS A C 1
ATOM 868 O O . LYS A 1 103 ? 20.359 -6.679 -11.057 1.00 96.00 103 LYS A O 1
ATOM 873 N N . VAL A 1 104 ? 18.780 -5.647 -9.847 1.00 96.31 104 VAL A N 1
ATOM 874 C CA . VAL A 1 104 ? 18.937 -6.462 -8.637 1.00 96.31 104 VAL A CA 1
ATOM 875 C C . VAL A 1 104 ? 17.635 -7.231 -8.363 1.00 96.31 104 VAL A C 1
ATOM 877 O O . VAL A 1 104 ? 16.832 -6.814 -7.525 1.00 96.31 104 VAL A O 1
ATOM 880 N N . PRO A 1 105 ? 17.368 -8.346 -9.065 1.00 93.81 105 PRO A N 1
ATOM 881 C CA . PRO A 1 105 ? 16.128 -9.092 -8.874 1.00 93.81 105 PRO A CA 1
ATOM 882 C C . PRO A 1 105 ? 16.029 -9.700 -7.459 1.00 93.81 105 PRO A C 1
ATOM 884 O O . PRO A 1 105 ? 17.051 -9.957 -6.806 1.00 93.81 105 PRO A O 1
ATOM 887 N N . PRO A 1 106 ? 14.807 -9.948 -6.948 1.00 92.44 106 PRO A N 1
ATOM 888 C CA . PRO A 1 106 ? 14.611 -10.785 -5.768 1.00 92.44 106 PRO A CA 1
ATOM 889 C C . PRO A 1 106 ? 15.246 -12.169 -5.947 1.00 92.44 106 PRO A C 1
ATOM 891 O O . PRO A 1 106 ? 15.226 -12.733 -7.035 1.00 92.44 106 PRO A O 1
ATOM 894 N N . LYS A 1 107 ? 15.796 -12.724 -4.861 1.00 93.44 107 LYS A N 1
ATOM 895 C CA . LYS A 1 107 ? 16.380 -14.080 -4.841 1.00 93.44 107 LYS A CA 1
ATOM 896 C C . LYS A 1 107 ? 15.375 -15.164 -4.430 1.00 93.44 107 LYS A C 1
ATOM 898 O O . LYS A 1 107 ? 15.743 -16.325 -4.319 1.00 93.44 107 LYS A O 1
ATOM 903 N N . ILE A 1 108 ? 14.135 -14.772 -4.156 1.00 91.44 108 ILE A N 1
ATOM 904 C CA . ILE A 1 108 ? 13.049 -15.640 -3.697 1.00 91.44 108 ILE A CA 1
ATOM 905 C C . ILE A 1 108 ? 11.795 -15.362 -4.523 1.00 91.44 108 ILE A C 1
ATOM 907 O O . ILE A 1 108 ? 11.681 -14.305 -5.150 1.00 91.44 108 ILE A O 1
ATOM 911 N N . ALA A 1 109 ? 10.863 -16.315 -4.523 1.00 88.88 109 ALA A N 1
ATOM 912 C CA . ALA A 1 109 ? 9.612 -16.196 -5.256 1.00 88.88 109 ALA A CA 1
ATOM 913 C C . ALA A 1 109 ? 8.780 -15.004 -4.758 1.00 88.88 109 ALA A C 1
ATOM 915 O O . ALA A 1 109 ? 8.628 -14.784 -3.553 1.00 88.88 109 ALA A O 1
ATOM 916 N N . LEU A 1 110 ? 8.200 -14.262 -5.702 1.00 87.88 110 LEU A N 1
ATOM 917 C CA . LEU A 1 110 ? 7.403 -13.075 -5.409 1.00 87.88 110 LEU A CA 1
ATOM 918 C C . LEU A 1 110 ? 6.167 -13.398 -4.552 1.00 87.88 110 LEU A C 1
ATOM 920 O O . LEU A 1 110 ? 5.854 -12.647 -3.634 1.00 87.88 110 LEU A O 1
ATOM 924 N N . SER A 1 111 ? 5.519 -14.539 -4.799 1.00 87.50 111 SER A N 1
ATOM 925 C CA . SER A 1 111 ? 4.358 -15.007 -4.031 1.00 87.50 111 SER A CA 1
ATOM 926 C C . SER A 1 111 ? 4.675 -15.223 -2.549 1.00 87.50 111 SER A C 1
ATOM 928 O O . SER A 1 111 ? 3.897 -14.814 -1.690 1.00 87.50 111 SER A O 1
ATOM 930 N N . ALA A 1 112 ? 5.843 -15.795 -2.236 1.00 86.69 112 ALA A N 1
ATOM 931 C CA . ALA A 1 112 ? 6.294 -15.971 -0.857 1.00 86.69 112 ALA A CA 1
ATOM 932 C C . ALA A 1 112 ? 6.516 -14.613 -0.169 1.00 86.69 112 ALA A C 1
ATOM 934 O O . ALA A 1 112 ? 6.027 -14.389 0.934 1.00 86.69 112 ALA A O 1
ATOM 935 N N . MET A 1 113 ? 7.169 -13.668 -0.857 1.00 90.12 113 MET A N 1
ATOM 936 C CA . MET A 1 113 ? 7.368 -12.309 -0.337 1.00 90.12 113 MET A CA 1
ATOM 937 C C . MET A 1 113 ? 6.055 -11.558 -0.100 1.00 90.12 113 MET A C 1
ATOM 939 O O . MET A 1 113 ? 5.952 -10.801 0.863 1.00 90.12 113 MET A O 1
ATOM 943 N N . MET A 1 114 ? 5.079 -11.717 -0.997 1.00 91.94 114 MET A N 1
ATOM 944 C CA . MET A 1 114 ? 3.781 -11.045 -0.911 1.00 91.94 114 MET A CA 1
ATOM 945 C C . MET A 1 114 ? 3.026 -11.446 0.344 1.00 91.94 114 MET A C 1
ATOM 947 O O . MET A 1 114 ? 2.625 -10.566 1.103 1.00 91.94 114 MET A O 1
ATOM 951 N N . LYS A 1 115 ? 2.880 -12.754 0.572 1.00 92.31 115 LYS A N 1
ATOM 952 C CA . LYS A 1 115 ? 2.124 -13.299 1.700 1.00 92.31 115 LYS A CA 1
ATOM 953 C C . LYS A 1 115 ? 2.611 -12.738 3.036 1.00 92.31 115 LYS A C 1
ATOM 955 O O . LYS A 1 115 ? 1.837 -12.122 3.768 1.00 92.31 115 LYS A O 1
ATOM 960 N N . ASP A 1 116 ? 3.903 -12.886 3.325 1.00 93.12 116 ASP A N 1
ATOM 961 C CA . ASP A 1 116 ? 4.463 -12.481 4.620 1.00 93.12 116 ASP A CA 1
ATOM 962 C C . ASP A 1 116 ? 4.420 -10.961 4.810 1.00 93.12 116 ASP A C 1
ATOM 964 O O . ASP A 1 116 ? 4.150 -10.460 5.902 1.00 93.12 116 ASP A O 1
ATOM 968 N N . ARG A 1 117 ? 4.624 -10.203 3.728 1.00 95.00 117 ARG A N 1
ATOM 969 C CA . ARG A 1 117 ? 4.558 -8.742 3.757 1.00 95.00 117 ARG A CA 1
ATOM 970 C C . ARG A 1 117 ? 3.140 -8.225 3.994 1.00 95.00 117 ARG A C 1
ATOM 972 O O . ARG A 1 117 ? 2.979 -7.266 4.744 1.00 95.00 117 ARG A O 1
ATOM 979 N N . ILE A 1 118 ? 2.131 -8.838 3.370 1.00 97.06 118 ILE A N 1
ATOM 980 C CA . ILE A 1 118 ? 0.717 -8.513 3.604 1.00 97.06 118 ILE A CA 1
ATOM 981 C C . ILE A 1 118 ? 0.362 -8.813 5.060 1.00 97.06 118 ILE A C 1
ATOM 983 O O . ILE A 1 118 ? -0.184 -7.946 5.739 1.00 97.06 118 ILE A O 1
ATOM 987 N N . ALA A 1 119 ? 0.724 -9.995 5.563 1.00 96.38 119 ALA A N 1
ATOM 988 C CA . ALA A 1 119 ? 0.450 -10.382 6.944 1.00 96.38 119 ALA A CA 1
ATOM 989 C C . ALA A 1 119 ? 1.087 -9.411 7.957 1.00 96.38 119 ALA A C 1
ATOM 991 O O . ALA A 1 119 ? 0.407 -8.921 8.860 1.00 96.38 119 ALA A O 1
ATOM 992 N N . ALA A 1 120 ? 2.369 -9.071 7.774 1.00 97.56 120 ALA A N 1
ATOM 993 C CA . ALA A 1 120 ? 3.077 -8.123 8.635 1.00 97.56 120 ALA A CA 1
ATOM 994 C C . ALA A 1 120 ? 2.441 -6.724 8.608 1.00 97.56 120 ALA A C 1
ATOM 996 O O . ALA A 1 120 ? 2.256 -6.099 9.655 1.00 97.56 120 ALA A O 1
ATOM 997 N N . PHE A 1 121 ? 2.064 -6.247 7.420 1.00 98.12 121 PHE A N 1
ATOM 998 C CA . PHE A 1 121 ? 1.380 -4.969 7.261 1.00 98.12 121 PHE A CA 1
ATOM 999 C C . PHE A 1 121 ? 0.024 -4.948 7.974 1.00 98.12 121 PHE A C 1
ATOM 1001 O O . PHE A 1 121 ? -0.239 -4.027 8.746 1.00 98.12 121 PHE A O 1
ATOM 1008 N N . LEU A 1 122 ? -0.819 -5.962 7.760 1.00 97.75 122 LEU A N 1
ATOM 1009 C CA . LEU A 1 122 ? -2.142 -6.031 8.380 1.00 97.75 122 LEU A CA 1
ATOM 1010 C C . LEU A 1 122 ? -2.050 -6.098 9.904 1.00 97.75 122 LEU A C 1
ATOM 1012 O O . LEU A 1 122 ? -2.837 -5.443 10.584 1.00 97.75 122 LEU A O 1
ATOM 1016 N N . ALA A 1 123 ? -1.076 -6.831 10.447 1.00 97.75 123 ALA A N 1
ATOM 1017 C CA . ALA A 1 123 ? -0.826 -6.867 11.884 1.00 97.75 123 ALA A CA 1
ATOM 1018 C C . ALA A 1 123 ? -0.435 -5.482 12.433 1.00 97.75 123 ALA A C 1
ATOM 1020 O O . ALA A 1 123 ? -1.000 -5.034 13.432 1.00 97.75 123 ALA A O 1
ATOM 1021 N N . GLY A 1 124 ? 0.477 -4.775 11.756 1.00 98.00 124 GLY A N 1
ATOM 1022 C CA . GLY A 1 124 ? 0.895 -3.425 12.143 1.00 98.00 124 GLY A CA 1
ATOM 1023 C C . GLY A 1 124 ? -0.235 -2.397 12.045 1.00 98.00 124 GLY A C 1
ATOM 1024 O O . GLY A 1 124 ? -0.468 -1.641 12.989 1.00 98.00 124 GLY A O 1
ATOM 1025 N N . LEU A 1 125 ? -0.991 -2.411 10.943 1.00 98.06 125 LEU A N 1
ATOM 1026 C CA . LEU A 1 125 ? -2.149 -1.537 10.762 1.00 98.06 125 LEU A CA 1
ATOM 1027 C C . LEU A 1 125 ? -3.224 -1.831 11.813 1.00 98.06 125 LEU A C 1
ATOM 1029 O O . LEU A 1 125 ? -3.768 -0.903 12.397 1.00 98.06 125 LEU A O 1
ATOM 1033 N N . ARG A 1 126 ? -3.494 -3.109 12.113 1.00 97.31 126 ARG A N 1
ATOM 1034 C CA . ARG A 1 126 ? -4.425 -3.502 13.181 1.00 97.31 126 ARG A CA 1
ATOM 1035 C C . ARG A 1 126 ? -4.019 -2.907 14.529 1.00 97.31 126 ARG A C 1
ATOM 1037 O O . ARG A 1 126 ? -4.869 -2.357 15.221 1.00 97.31 126 ARG A O 1
ATOM 1044 N N . GLY A 1 127 ? -2.736 -3.009 14.881 1.00 97.94 127 GLY A N 1
ATOM 1045 C CA . GLY A 1 127 ? -2.197 -2.458 16.124 1.00 97.94 127 GLY A CA 1
ATOM 1046 C C . GLY A 1 127 ? -2.370 -0.943 16.218 1.00 97.94 127 GLY A C 1
ATOM 1047 O O . GLY A 1 127 ? -2.795 -0.447 17.255 1.00 97.94 127 GLY A O 1
ATOM 1048 N N . PHE A 1 128 ? -2.117 -0.219 15.124 1.00 98.25 128 PHE A N 1
ATOM 1049 C CA . PHE A 1 128 ? -2.359 1.223 15.058 1.00 98.25 128 PHE A CA 1
ATOM 1050 C C . PHE A 1 128 ? -3.850 1.565 15.180 1.00 98.25 128 PHE A C 1
ATOM 1052 O O . PHE A 1 128 ? -4.239 2.373 16.014 1.00 98.25 128 PHE A O 1
ATOM 1059 N N . LEU A 1 129 ? -4.716 0.918 14.397 1.00 97.81 129 LEU A N 1
ATOM 1060 C CA . LEU A 1 129 ? -6.152 1.209 14.402 1.00 97.81 129 LEU A CA 1
ATOM 1061 C C . LEU A 1 129 ? -6.817 0.910 15.747 1.00 97.81 129 LEU A C 1
ATOM 1063 O O . LEU A 1 129 ? -7.722 1.637 16.147 1.00 97.81 129 LEU A O 1
ATOM 1067 N N . ALA A 1 130 ? -6.348 -0.104 16.475 1.00 96.50 130 ALA A N 1
ATOM 1068 C CA . ALA A 1 130 ? -6.853 -0.417 17.807 1.00 96.50 130 ALA A CA 1
ATOM 1069 C C . ALA A 1 130 ? -6.684 0.740 18.812 1.00 96.50 130 ALA A C 1
ATOM 1071 O O . ALA A 1 130 ? -7.450 0.809 19.771 1.00 96.50 130 ALA A O 1
ATOM 1072 N N . THR A 1 131 ? -5.719 1.646 18.602 1.00 95.94 131 THR A N 1
ATOM 1073 C CA . THR A 1 131 ? -5.473 2.786 19.500 1.00 95.94 131 THR A CA 1
ATOM 1074 C C . THR A 1 131 ? -6.179 4.071 19.068 1.00 95.94 131 THR A C 1
ATOM 1076 O O . THR A 1 131 ? -6.410 4.935 19.912 1.00 95.94 131 THR A O 1
ATOM 1079 N N . VAL A 1 132 ? -6.538 4.209 17.785 1.00 96.00 132 VAL A N 1
ATOM 1080 C CA . VAL A 1 132 ? -7.072 5.467 17.222 1.00 96.00 132 VAL A CA 1
ATOM 1081 C C . VAL A 1 132 ? -8.517 5.388 16.724 1.00 96.00 132 VAL A C 1
ATOM 1083 O O . VAL A 1 132 ? -9.135 6.430 16.502 1.00 96.00 132 VAL A O 1
ATOM 1086 N N . ALA A 1 133 ? -9.063 4.186 16.519 1.00 93.44 133 ALA A N 1
ATOM 1087 C CA . ALA A 1 133 ? -10.407 3.990 15.980 1.00 93.44 133 ALA A CA 1
ATOM 1088 C C . ALA A 1 133 ? -11.445 3.729 17.083 1.00 93.44 133 ALA A C 1
ATOM 1090 O O . ALA A 1 133 ? -11.188 3.006 18.056 1.00 93.44 133 ALA A O 1
ATOM 1091 N N . SER A 1 134 ? -12.648 4.282 16.904 1.00 84.19 134 SER A N 1
ATOM 1092 C CA . SER A 1 134 ? -13.789 4.078 17.811 1.00 84.19 134 SER A CA 1
ATOM 1093 C C . SER A 1 134 ? -14.677 2.933 17.360 1.00 84.19 134 SER A C 1
ATOM 1095 O O . SER A 1 134 ? -15.091 2.936 16.176 1.00 84.19 134 SER A O 1
#

pLDDT: mean 93.2, std 5.02, range [63.22, 98.56]

Secondary structure (DSSP, 8-state):
--S-TTS-HHHHHHHHHHHHHHHHTSHHHHHHHHHHHHH-THHHHHHHHHHIIIIIHHHHHHHHHHTT-----SHHHHHHHHHHHHHHHHHHHHHHHHHHTS----SS-HHHHHHHHHHHHHHHHHHHHHHH--

Sequence (134 aa):
MLIDRDVSLQARLETYFADYANVVLQKDWIRIFLLSAFDDPVIAQRYTTMLRRRIFEPILAEQLHELGKAEIKDATNREIALEMIWGFHSTFFYIGIRQWVFKVPPKIALSAMMKDRIAAFLAGLRGFLATVAS

Radius of gyration: 15.75 Å; chains: 1; bounding box: 36×31×40 Å

Foldseek 3Di:
DCQPVVDDNLVVQLVVLVVCCVPCLDLVNLVVQVVCCVPPVPVVVVVVVCCLVPPLVSSLCRLCVVVVFDDQPDPVLVVVLSVLVVVLVVVSSVQSCCCNVVVNHDPDDPSVVSNVSSVVSSVVSNVSCVVGTD